Protein AF-S8F3B8-F1 (afdb_monomer)

pLDDT: mean 82.66, std 12.76, range [41.94, 96.19]

Radius of gyration: 14.58 Å; Cα contacts (8 Å, |Δi|>4): 56; chains: 1; bounding box: 28×37×41 Å

Foldseek 3Di:
DDDPVRVLVVLVVVLVVCVVVDDPLVSQLSVLVSQLVVLLPDPDDDPVSLVSNVVSVVSNVVRVVVCVVVVVDVDDVDPSNVVSVVVSVVVVVVPD

Secondary structure (DSSP, 8-state):
---HHHHHHHHHHHHHHTTTTS-HHHHHHHHHHHHHHHHTT-SS--HHHHHHHHHHHHHHHHHTHHHHHTTS-S----HHHHHHHHHHHHHHTTT-

Solvent-accessible surface area (backbone atoms only — not comparable to full-atom values): 5604 Å² total; per-residue (Å²): 133,87,51,76,66,58,54,48,54,51,52,54,53,55,54,60,71,39,65,91,74,56,55,71,46,51,51,42,19,54,49,21,48,51,52,27,60,54,53,75,66,50,95,72,79,54,74,66,55,47,53,51,36,51,52,17,48,52,46,17,68,78,21,42,61,52,41,41,76,69,66,74,42,95,76,81,90,48,68,72,59,56,55,46,57,54,45,52,53,54,49,67,76,60,75,122

Mean predicted aligned error: 6.67 Å

Sequence (96 aa):
QISGKERKEMACVLLACLVGKVSKETMLAFRSLLDFIYLAQYPTHDEDTLAYLDKALDTFHANKDVLIQLGIRSDFNIPKFHSLLHYTELVQSRGM

Structure (mmCIF, N/CA/C/O backbone):
data_AF-S8F3B8-F1
#
_entry.id   AF-S8F3B8-F1
#
loop_
_atom_site.group_PDB
_atom_site.id
_atom_site.type_symbol
_atom_site.label_atom_id
_atom_site.label_alt_id
_atom_site.label_comp_id
_atom_site.label_asym_id
_atom_site.label_entity_id
_atom_site.label_seq_id
_atom_site.pdbx_PDB_ins_code
_atom_site.Cartn_x
_atom_site.Cartn_y
_atom_site.Cartn_z
_atom_site.occupancy
_atom_site.B_iso_or_equiv
_atom_site.auth_seq_id
_atom_site.auth_comp_id
_atom_site.auth_asym_id
_atom_site.auth_atom_id
_atom_site.pdbx_PDB_model_num
ATOM 1 N N . GLN A 1 1 ? 10.910 22.085 -4.419 1.00 65.06 1 GLN A N 1
ATOM 2 C CA . GLN A 1 1 ? 9.993 21.014 -4.870 1.00 65.06 1 GLN A CA 1
ATOM 3 C C . GLN A 1 1 ? 10.452 19.722 -4.210 1.00 65.06 1 GLN A C 1
ATOM 5 O O . GLN A 1 1 ? 11.633 19.429 -4.305 1.00 65.06 1 GLN A O 1
ATOM 10 N N . ILE A 1 2 ? 9.579 19.014 -3.490 1.00 66.62 2 ILE A N 1
ATOM 11 C CA . ILE A 1 2 ? 9.945 17.787 -2.755 1.00 66.62 2 ILE A CA 1
ATOM 12 C C . ILE A 1 2 ? 10.040 16.617 -3.749 1.00 66.62 2 ILE A C 1
ATOM 14 O O . ILE A 1 2 ? 9.151 16.448 -4.591 1.00 66.62 2 ILE A O 1
ATOM 18 N N . SER A 1 3 ? 11.100 15.818 -3.675 1.00 80.62 3 SER A N 1
ATOM 19 C CA . SER A 1 3 ? 11.324 14.626 -4.501 1.00 80.62 3 SER A CA 1
ATOM 20 C C . SER A 1 3 ? 10.361 13.480 -4.151 1.00 80.62 3 SER A C 1
ATOM 22 O O . SER A 1 3 ? 9.731 13.456 -3.093 1.00 80.62 3 SER A O 1
ATOM 24 N N . GLY A 1 4 ? 10.230 12.490 -5.042 1.00 74.00 4 GLY A N 1
ATOM 25 C CA . GLY A 1 4 ? 9.428 11.288 -4.763 1.00 74.00 4 GLY A CA 1
ATOM 26 C C . GLY A 1 4 ? 9.937 10.493 -3.555 1.00 74.00 4 GLY A C 1
ATOM 27 O O . GLY A 1 4 ? 9.135 9.974 -2.780 1.00 74.00 4 GLY A O 1
ATOM 28 N N . LYS A 1 5 ? 11.260 10.470 -3.354 1.00 74.44 5 LYS A N 1
ATOM 29 C CA . LYS A 1 5 ? 11.907 9.811 -2.214 1.00 74.44 5 LYS A CA 1
ATOM 30 C C . LYS A 1 5 ? 11.564 10.496 -0.889 1.00 74.44 5 LYS A C 1
ATOM 32 O O . LYS A 1 5 ? 11.148 9.823 0.046 1.00 74.44 5 LYS A O 1
ATOM 37 N N . GLU A 1 6 ? 11.649 11.822 -0.832 1.00 80.94 6 GLU A N 1
ATOM 38 C CA . GLU A 1 6 ? 11.314 12.584 0.378 1.00 80.94 6 GLU A CA 1
ATOM 39 C C . GLU A 1 6 ? 9.828 12.440 0.748 1.00 80.94 6 GLU A C 1
ATOM 41 O O . GLU A 1 6 ? 9.501 12.240 1.915 1.00 80.94 6 GLU A O 1
ATOM 46 N N . ARG A 1 7 ? 8.912 12.429 -0.236 1.00 78.19 7 ARG A N 1
ATOM 47 C CA . ARG A 1 7 ? 7.483 12.162 0.029 1.00 78.19 7 ARG A CA 1
ATOM 48 C C . ARG A 1 7 ? 7.248 10.788 0.667 1.00 78.19 7 ARG A C 1
ATOM 50 O O . ARG A 1 7 ? 6.388 10.670 1.537 1.00 78.19 7 ARG A O 1
ATOM 57 N N . LYS A 1 8 ? 8.004 9.762 0.258 1.00 75.19 8 LYS A N 1
ATOM 58 C CA . LYS A 1 8 ? 7.938 8.418 0.855 1.00 75.19 8 LYS A CA 1
ATOM 59 C C . LYS A 1 8 ? 8.404 8.436 2.304 1.00 75.19 8 LYS A C 1
ATOM 61 O O . LYS A 1 8 ? 7.720 7.895 3.164 1.00 75.19 8 LYS A O 1
ATOM 66 N N . GLU A 1 9 ? 9.560 9.035 2.571 1.00 81.50 9 GLU A N 1
ATOM 67 C CA . GLU A 1 9 ? 10.115 9.098 3.926 1.00 81.50 9 GLU A CA 1
ATOM 68 C C . GLU A 1 9 ? 9.155 9.825 4.872 1.00 81.50 9 GLU A C 1
ATOM 70 O O . GLU A 1 9 ? 8.850 9.309 5.946 1.00 81.50 9 GLU A O 1
ATOM 75 N N . MET A 1 10 ? 8.561 10.935 4.423 1.00 84.50 10 MET A N 1
ATOM 76 C CA . MET A 1 10 ? 7.514 11.633 5.170 1.00 84.50 10 MET A CA 1
ATOM 77 C C . MET A 1 10 ? 6.295 10.740 5.437 1.00 84.50 10 MET A C 1
ATOM 79 O O . MET A 1 10 ? 5.835 10.662 6.574 1.00 84.50 10 MET A O 1
ATOM 83 N N . ALA A 1 11 ? 5.783 10.031 4.425 1.00 84.88 11 ALA A N 1
ATOM 84 C CA . ALA A 1 11 ? 4.638 9.136 4.593 1.00 84.88 11 ALA A CA 1
ATOM 85 C C . ALA A 1 11 ? 4.933 7.974 5.561 1.00 84.88 11 ALA A C 1
ATOM 87 O O . ALA A 1 11 ? 4.091 7.634 6.390 1.00 84.88 11 ALA A O 1
ATOM 88 N N . CYS A 1 12 ? 6.141 7.403 5.510 1.00 82.75 12 CYS A N 1
ATOM 89 C CA . CYS A 1 12 ? 6.585 6.367 6.443 1.00 82.75 12 CYS A CA 1
ATOM 90 C C . CYS A 1 12 ? 6.667 6.881 7.887 1.00 82.75 12 CYS A C 1
ATOM 92 O O . CYS A 1 12 ? 6.206 6.197 8.799 1.00 82.75 12 CYS A O 1
ATOM 94 N N . VAL A 1 13 ? 7.226 8.077 8.100 1.00 87.62 13 VAL A N 1
ATOM 95 C CA . VAL A 1 13 ? 7.312 8.695 9.434 1.00 87.62 13 VAL A CA 1
ATOM 96 C C . VAL A 1 13 ? 5.916 8.984 9.983 1.00 87.62 13 VAL A C 1
ATOM 98 O O . VAL A 1 13 ? 5.621 8.631 11.122 1.00 87.62 13 VAL A O 1
ATOM 101 N N . LEU A 1 14 ? 5.027 9.550 9.163 1.00 86.94 14 LEU A N 1
ATOM 102 C CA . LEU A 1 14 ? 3.648 9.833 9.565 1.00 86.94 14 LEU A CA 1
ATOM 103 C C . LEU A 1 14 ? 2.875 8.553 9.914 1.00 86.94 14 LEU A C 1
ATOM 105 O O . LEU A 1 14 ? 2.171 8.530 10.920 1.00 86.94 14 LEU A O 1
ATOM 109 N N . LEU A 1 15 ? 3.044 7.474 9.142 1.00 89.06 15 LEU A N 1
ATOM 110 C CA . LEU A 1 15 ? 2.477 6.162 9.475 1.00 89.06 15 LEU A CA 1
ATOM 111 C C . LEU A 1 15 ? 2.976 5.643 10.829 1.00 89.06 15 LEU A C 1
ATOM 113 O O . LEU A 1 15 ? 2.183 5.138 11.621 1.00 89.06 15 LEU A O 1
ATOM 117 N N . ALA A 1 16 ? 4.272 5.782 11.117 1.00 88.19 16 ALA A N 1
ATOM 118 C CA . ALA A 1 16 ? 4.842 5.346 12.390 1.00 88.19 16 ALA A CA 1
ATOM 119 C C . ALA A 1 16 ? 4.229 6.101 13.584 1.00 88.19 16 ALA A C 1
ATOM 121 O O . ALA A 1 16 ? 3.990 5.503 14.632 1.00 88.19 16 ALA A O 1
ATOM 122 N N . CYS A 1 17 ? 3.890 7.384 13.419 1.00 92.25 17 CYS A N 1
ATOM 123 C CA . CYS A 1 17 ? 3.199 8.168 14.448 1.00 92.25 17 CYS A CA 1
ATOM 124 C C . CYS A 1 17 ? 1.777 7.666 14.760 1.00 92.25 17 CYS A C 1
ATOM 126 O O . CYS A 1 17 ? 1.241 7.979 15.823 1.00 92.25 17 CYS A O 1
ATOM 128 N N . LEU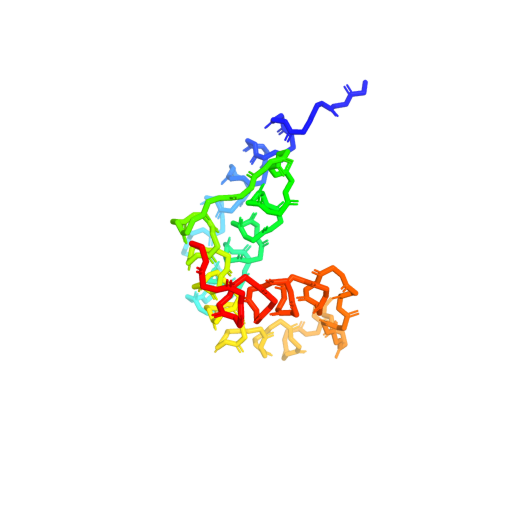 A 1 18 ? 1.158 6.897 13.859 1.00 90.19 18 LEU A N 1
ATOM 129 C CA . LEU A 1 18 ? -0.188 6.346 14.041 1.00 90.19 18 LEU A CA 1
ATOM 130 C C . LEU A 1 18 ? -0.191 4.994 14.777 1.00 90.19 18 LEU A C 1
ATOM 132 O O . LEU A 1 18 ? -1.260 4.480 15.120 1.00 90.19 18 LEU A O 1
ATOM 136 N N . VAL A 1 19 ? 0.979 4.405 15.047 1.00 90.31 19 VAL A N 1
ATOM 137 C CA . VAL A 1 19 ? 1.091 3.125 15.760 1.00 90.31 19 VAL A CA 1
ATOM 138 C C . VAL A 1 19 ? 0.475 3.243 17.158 1.00 90.31 19 VAL 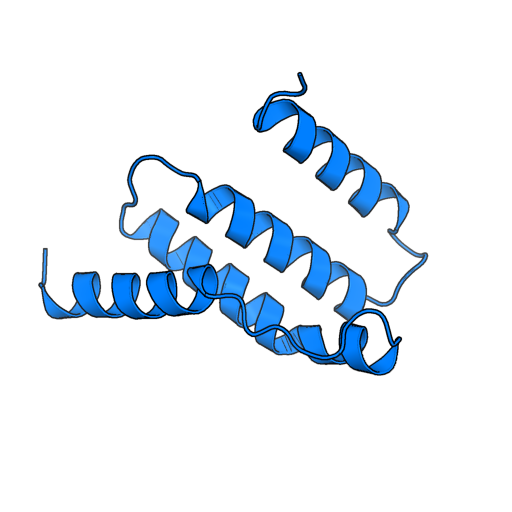A C 1
ATOM 140 O O . VAL A 1 19 ? 0.793 4.146 17.928 1.00 90.31 19 VAL A O 1
ATOM 143 N N . GLY A 1 20 ? -0.452 2.334 17.479 1.00 91.12 20 GLY A N 1
ATOM 144 C CA . GLY A 1 20 ? -1.197 2.343 18.744 1.00 91.12 20 GLY A CA 1
ATOM 145 C C . GLY A 1 20 ? -2.245 3.458 18.871 1.00 91.12 20 GLY A C 1
ATOM 146 O O . GLY A 1 20 ? -2.856 3.587 19.929 1.00 91.12 20 GLY A O 1
ATOM 147 N N . LYS A 1 21 ? -2.458 4.269 17.823 1.00 92.94 21 LYS A N 1
ATOM 148 C CA . LYS A 1 21 ? -3.471 5.341 17.782 1.00 92.94 21 LYS A CA 1
ATOM 149 C C . LYS A 1 21 ? -4.658 5.024 16.880 1.00 92.94 21 LYS A C 1
ATOM 151 O O . LYS A 1 21 ? -5.728 5.586 17.080 1.00 92.94 21 LYS A O 1
ATOM 156 N N . VAL A 1 22 ? -4.471 4.141 15.905 1.00 93.38 22 VAL A N 1
ATOM 157 C CA . VAL A 1 22 ? -5.520 3.694 14.982 1.00 93.38 22 VAL A CA 1
ATOM 158 C C . VAL A 1 22 ? -5.668 2.178 15.032 1.00 93.38 22 VAL A C 1
ATOM 160 O O . VAL A 1 22 ? -4.791 1.477 15.545 1.00 93.38 22 VAL A O 1
ATOM 163 N N . SER A 1 23 ? -6.777 1.669 14.492 1.00 95.00 23 SER A N 1
ATOM 164 C CA . SER A 1 23 ? -6.990 0.228 14.376 1.00 95.00 23 SER A CA 1
ATOM 165 C C . SER A 1 23 ? -5.937 -0.416 13.466 1.00 95.00 23 SER A C 1
ATOM 167 O O . SER A 1 23 ? -5.335 0.240 12.605 1.00 95.00 23 SER A O 1
ATOM 169 N N . LYS A 1 24 ? -5.726 -1.725 13.630 1.00 94.81 24 LYS A N 1
ATOM 170 C CA . LYS A 1 24 ? -4.801 -2.488 12.785 1.00 94.81 24 LYS A CA 1
ATOM 171 C C . LYS A 1 24 ? -5.215 -2.416 11.313 1.00 94.81 24 LYS A C 1
ATOM 173 O O . LYS A 1 24 ? -4.359 -2.260 10.452 1.00 94.81 24 LYS A O 1
ATOM 178 N N . GLU A 1 25 ? -6.510 -2.469 11.037 1.00 95.94 25 GLU A N 1
ATOM 179 C CA . GLU A 1 25 ? -7.097 -2.395 9.698 1.00 95.94 25 GLU A CA 1
ATOM 180 C C . GLU A 1 25 ? -6.806 -1.037 9.058 1.00 95.94 25 GLU A C 1
ATOM 182 O O . GLU A 1 25 ? -6.364 -0.968 7.915 1.00 95.94 25 GLU A O 1
ATOM 187 N N . THR A 1 26 ? -6.957 0.053 9.819 1.00 94.69 26 THR A N 1
ATOM 188 C CA . THR A 1 26 ? -6.648 1.409 9.338 1.00 94.69 26 THR A CA 1
ATOM 189 C C . THR A 1 26 ? -5.166 1.534 8.994 1.00 94.69 26 THR A C 1
ATOM 191 O O . THR A 1 26 ? -4.804 2.068 7.944 1.00 94.69 26 THR A O 1
ATOM 194 N N . MET A 1 27 ? -4.299 0.992 9.854 1.00 95.25 27 MET A N 1
ATOM 195 C CA . MET A 1 27 ? -2.859 0.955 9.610 1.00 95.25 27 MET A CA 1
ATOM 196 C C . MET A 1 27 ? -2.518 0.154 8.348 1.00 95.25 27 MET A C 1
ATOM 198 O O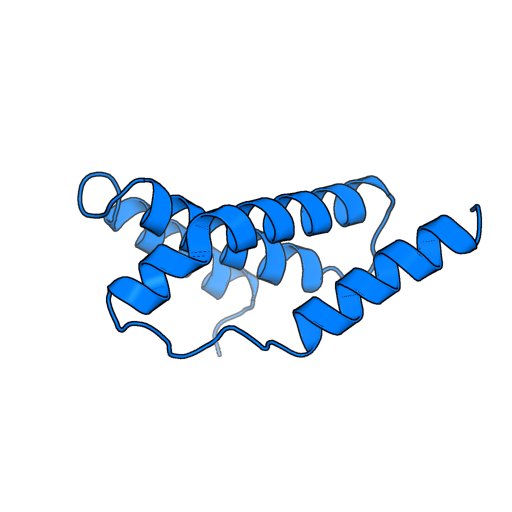 . MET A 1 27 ? -1.758 0.627 7.505 1.00 95.25 27 MET A O 1
ATOM 202 N N . LEU A 1 28 ? -3.097 -1.040 8.197 1.00 95.81 28 LEU A N 1
ATOM 203 C CA . LEU A 1 28 ? -2.880 -1.904 7.039 1.00 95.81 28 LEU A CA 1
ATOM 204 C C . LEU A 1 28 ? -3.383 -1.260 5.749 1.00 95.81 28 LEU A C 1
ATOM 206 O O . LEU A 1 28 ? -2.670 -1.311 4.749 1.00 95.81 28 LEU A O 1
ATOM 210 N N . ALA A 1 29 ? -4.546 -0.605 5.765 1.00 94.31 29 ALA A N 1
ATOM 211 C CA . ALA A 1 29 ? -5.091 0.090 4.603 1.00 94.31 29 ALA A CA 1
ATOM 212 C C . ALA A 1 29 ? -4.153 1.212 4.128 1.00 94.31 29 ALA A C 1
ATOM 214 O O . ALA A 1 29 ? -3.776 1.252 2.960 1.00 94.31 29 ALA A O 1
ATOM 215 N N . PHE A 1 30 ? -3.696 2.095 5.021 1.00 92.31 30 PHE A N 1
ATOM 216 C CA . PHE A 1 30 ? -2.772 3.156 4.609 1.00 92.31 30 PHE A CA 1
ATOM 217 C C . PHE A 1 30 ? -1.398 2.624 4.202 1.00 92.31 30 PHE A C 1
ATOM 219 O O . PHE A 1 30 ? -0.819 3.108 3.228 1.00 92.31 30 PHE A O 1
ATOM 226 N N . ARG A 1 31 ? -0.872 1.627 4.924 1.00 94.25 31 ARG A N 1
ATOM 227 C CA . ARG A 1 31 ? 0.433 1.040 4.617 1.00 94.25 31 ARG A CA 1
ATOM 228 C C . ARG A 1 31 ? 0.448 0.390 3.238 1.00 94.25 31 ARG A C 1
ATOM 230 O O . ARG A 1 31 ? 1.312 0.716 2.431 1.00 94.25 31 ARG A O 1
ATOM 237 N N . SER A 1 32 ? -0.525 -0.472 2.968 1.00 93.25 32 SER A N 1
ATOM 238 C CA . SER A 1 32 ? -0.645 -1.185 1.694 1.00 93.25 32 SER A CA 1
ATOM 239 C C . SER A 1 32 ? -0.897 -0.243 0.514 1.00 93.25 32 SER A C 1
ATOM 241 O O . SER A 1 32 ? -0.274 -0.399 -0.533 1.00 93.25 32 SER A O 1
ATOM 243 N N . LEU A 1 33 ? -1.706 0.806 0.700 1.00 89.38 33 LEU A N 1
ATOM 244 C CA . LEU A 1 33 ? -1.889 1.867 -0.293 1.00 89.38 33 LEU A CA 1
ATOM 245 C C . LEU A 1 33 ? -0.567 2.576 -0.632 1.00 89.38 33 LEU A C 1
ATOM 247 O O . LEU A 1 33 ? -0.280 2.830 -1.802 1.00 89.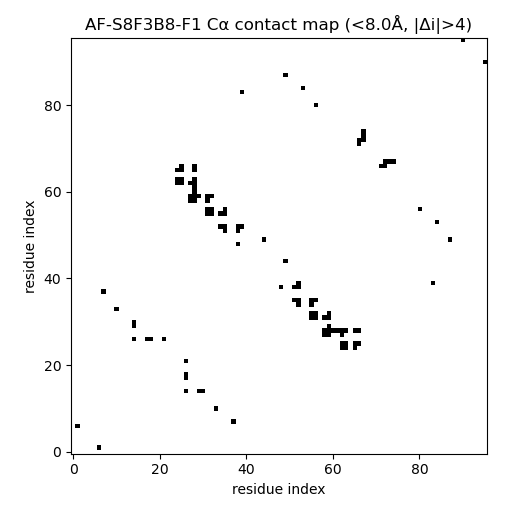38 33 LEU A O 1
ATOM 251 N N . LEU A 1 34 ? 0.244 2.901 0.377 1.00 89.38 34 LEU A N 1
ATOM 252 C CA . LEU A 1 34 ? 1.542 3.547 0.174 1.00 89.38 34 LEU A CA 1
ATOM 253 C C . LEU A 1 34 ? 2.563 2.612 -0.481 1.00 89.38 34 LEU A C 1
ATOM 255 O O . LEU A 1 34 ? 3.290 3.059 -1.370 1.00 89.38 34 LEU A O 1
ATOM 259 N N . ASP A 1 35 ? 2.591 1.336 -0.090 1.00 90.62 35 ASP A N 1
ATOM 260 C CA . ASP A 1 35 ? 3.435 0.319 -0.722 1.00 90.62 35 ASP A CA 1
ATOM 261 C C . ASP A 1 35 ? 3.065 0.164 -2.209 1.00 90.62 35 ASP A C 1
ATOM 263 O O . ASP A 1 35 ? 3.947 0.237 -3.065 1.00 90.62 35 ASP A O 1
ATOM 267 N N . PHE A 1 36 ? 1.768 0.091 -2.538 1.00 87.94 36 PHE A N 1
ATOM 268 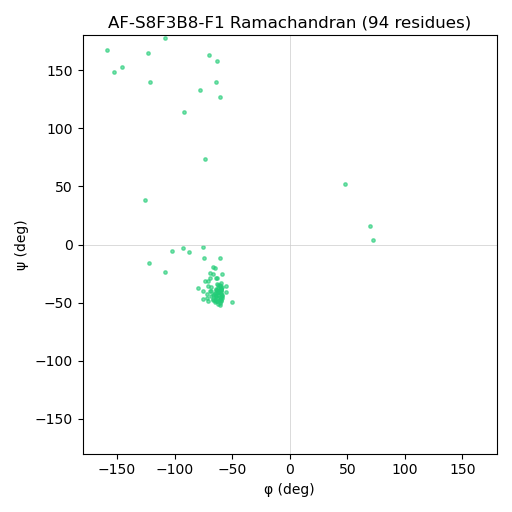C CA . PHE A 1 36 ? 1.292 0.043 -3.923 1.00 87.94 36 PHE A CA 1
ATOM 269 C C . PHE A 1 36 ? 1.707 1.285 -4.721 1.00 87.94 36 PHE A C 1
ATOM 271 O O . PHE A 1 36 ? 2.291 1.170 -5.796 1.00 87.94 36 PHE A O 1
ATOM 278 N N . ILE A 1 37 ? 1.432 2.491 -4.204 1.00 84.12 37 ILE A N 1
ATOM 279 C CA . ILE A 1 37 ? 1.778 3.750 -4.885 1.00 84.12 37 ILE A CA 1
ATOM 280 C C . ILE A 1 37 ? 3.283 3.831 -5.142 1.00 84.12 37 ILE A C 1
ATOM 282 O O . ILE A 1 37 ? 3.705 4.380 -6.161 1.00 84.12 37 ILE A O 1
ATOM 286 N N . TYR A 1 38 ? 4.097 3.331 -4.214 1.00 84.44 38 TYR A N 1
ATOM 287 C CA . TYR A 1 38 ? 5.544 3.337 -4.355 1.00 84.44 38 TYR A CA 1
ATOM 288 C C . TYR A 1 38 ? 6.023 2.350 -5.419 1.00 84.44 38 TYR A C 1
ATOM 290 O O . TYR A 1 38 ? 6.793 2.744 -6.293 1.00 84.44 38 TYR A O 1
ATOM 298 N N . LEU A 1 39 ? 5.540 1.108 -5.373 1.00 87.00 39 LEU A N 1
ATOM 299 C CA . LEU A 1 39 ? 5.869 0.093 -6.369 1.00 87.00 39 LEU A CA 1
ATOM 300 C C . LEU A 1 39 ? 5.447 0.553 -7.767 1.00 87.00 39 LEU A C 1
ATOM 302 O O . LEU A 1 39 ? 6.269 0.555 -8.670 1.00 87.00 39 LEU A O 1
ATOM 306 N N . ALA A 1 40 ? 4.232 1.082 -7.925 1.00 83.75 40 ALA A N 1
ATOM 307 C CA . ALA A 1 40 ? 3.685 1.570 -9.196 1.00 83.75 40 ALA A CA 1
ATOM 308 C C . ALA A 1 40 ? 4.474 2.728 -9.842 1.00 83.75 40 ALA A C 1
ATOM 310 O O . ALA A 1 40 ? 4.179 3.131 -10.967 1.00 83.75 40 ALA A O 1
ATOM 311 N N . GLN A 1 41 ? 5.414 3.340 -9.115 1.00 82.31 41 GLN A N 1
ATOM 312 C CA . GLN A 1 41 ? 6.300 4.385 -9.636 1.00 82.31 41 GLN A CA 1
ATOM 313 C C . GLN A 1 41 ? 7.622 3.833 -10.176 1.00 82.31 41 GLN A C 1
ATOM 315 O O . GLN A 1 41 ? 8.442 4.617 -10.659 1.00 82.31 41 GLN A O 1
ATOM 320 N N . TYR A 1 42 ? 7.867 2.526 -10.070 1.00 83.94 42 TYR A N 1
ATOM 321 C CA . TYR A 1 42 ? 9.075 1.928 -10.618 1.00 83.94 42 TYR A CA 1
ATOM 322 C C . TYR A 1 42 ? 9.071 2.082 -12.145 1.00 83.94 42 TYR A C 1
ATOM 324 O O . TYR A 1 42 ? 8.024 1.959 -12.779 1.00 83.94 42 TYR A O 1
ATOM 332 N N . PRO A 1 43 ? 10.228 2.392 -12.757 1.00 81.44 43 PRO A N 1
ATOM 333 C CA . PRO A 1 43 ? 10.299 2.605 -14.201 1.00 81.44 43 PRO A CA 1
ATOM 334 C C . PRO A 1 43 ? 10.021 1.322 -14.993 1.00 81.44 43 PRO A C 1
ATOM 336 O O . PRO A 1 43 ? 9.587 1.391 -16.139 1.00 81.44 43 PRO A O 1
ATOM 339 N N . THR A 1 44 ? 10.277 0.167 -14.384 1.00 81.88 44 THR A N 1
ATOM 340 C CA . THR A 1 44 ? 10.059 -1.164 -14.943 1.00 81.88 44 THR A CA 1
ATOM 341 C C . THR A 1 44 ? 9.638 -2.112 -13.830 1.00 81.88 44 THR A C 1
ATOM 343 O O . THR A 1 44 ? 10.032 -1.927 -12.676 1.00 8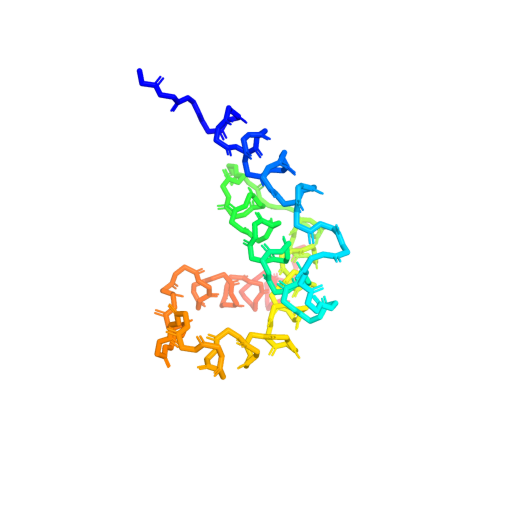1.88 44 THR A O 1
ATOM 346 N N . HIS A 1 45 ? 8.882 -3.138 -14.201 1.00 83.69 45 HIS A N 1
ATOM 347 C CA . HIS A 1 45 ? 8.433 -4.195 -13.308 1.00 83.69 45 HIS A CA 1
ATOM 348 C C . HIS A 1 45 ? 8.921 -5.555 -13.806 1.00 83.69 45 HIS A C 1
ATOM 350 O O . HIS A 1 45 ? 8.918 -5.813 -15.009 1.00 83.69 45 HIS A O 1
ATOM 356 N N . ASP A 1 46 ? 9.332 -6.387 -12.863 1.00 85.56 46 ASP A N 1
ATOM 357 C CA . ASP A 1 46 ? 9.597 -7.820 -12.987 1.00 85.56 46 ASP A CA 1
ATOM 358 C C . ASP A 1 46 ? 8.500 -8.621 -12.260 1.00 85.56 46 ASP A C 1
ATOM 360 O O . ASP A 1 46 ? 7.590 -8.044 -11.657 1.00 85.56 46 ASP A O 1
ATOM 364 N N . GLU A 1 47 ? 8.572 -9.951 -12.314 1.00 85.94 47 GLU A N 1
ATOM 365 C CA . GLU A 1 47 ? 7.596 -10.835 -11.661 1.00 85.94 47 GLU A CA 1
ATOM 366 C C . GLU A 1 47 ? 7.461 -10.555 -10.156 1.00 85.94 47 GLU A C 1
ATOM 368 O O . GLU A 1 47 ? 6.347 -10.498 -9.633 1.00 85.94 47 GLU A O 1
ATOM 373 N N . ASP A 1 48 ? 8.577 -10.305 -9.468 1.00 89.81 48 ASP A N 1
ATOM 374 C CA . ASP A 1 48 ? 8.592 -10.035 -8.030 1.00 89.81 48 ASP A CA 1
ATOM 375 C C . ASP A 1 48 ? 7.864 -8.728 -7.691 1.00 89.81 48 ASP A C 1
ATOM 377 O O . ASP A 1 48 ? 7.024 -8.676 -6.790 1.00 89.81 48 ASP A O 1
ATOM 381 N N . THR A 1 49 ? 8.162 -7.647 -8.413 1.00 88.94 49 THR A N 1
ATOM 382 C CA . THR A 1 49 ? 7.527 -6.344 -8.175 1.00 88.94 49 THR A CA 1
ATOM 383 C C . THR A 1 49 ? 6.056 -6.327 -8.573 1.00 88.94 49 THR A C 1
ATOM 385 O O . THR A 1 49 ? 5.284 -5.610 -7.930 1.00 88.94 49 THR A O 1
ATOM 388 N N . LEU A 1 50 ? 5.647 -7.134 -9.557 1.00 87.31 50 LEU A N 1
ATOM 389 C CA . LEU A 1 50 ? 4.234 -7.383 -9.857 1.00 87.31 50 LEU A CA 1
ATOM 390 C C . LEU A 1 50 ? 3.552 -8.143 -8.713 1.00 87.31 50 LEU A C 1
ATOM 392 O O . LEU A 1 50 ? 2.530 -7.684 -8.208 1.00 87.31 50 LEU A O 1
ATOM 396 N N . ALA A 1 51 ? 4.161 -9.216 -8.205 1.00 89.31 51 ALA A N 1
ATOM 397 C CA . ALA A 1 51 ? 3.624 -9.952 -7.061 1.00 89.31 51 ALA A CA 1
ATOM 398 C C . ALA A 1 51 ? 3.508 -9.070 -5.800 1.00 89.31 51 ALA A C 1
ATOM 400 O O . ALA A 1 51 ? 2.559 -9.193 -5.019 1.00 89.31 51 ALA A O 1
ATOM 401 N N . TYR A 1 52 ? 4.444 -8.138 -5.590 1.00 92.31 52 TYR A N 1
ATOM 402 C CA . TYR A 1 52 ? 4.345 -7.158 -4.506 1.00 92.31 52 TYR A CA 1
ATOM 403 C C . TYR A 1 52 ? 3.215 -6.146 -4.715 1.00 92.31 52 TYR A C 1
ATOM 405 O O . TYR A 1 52 ? 2.574 -5.763 -3.732 1.00 92.31 52 TYR A O 1
ATOM 413 N N . LEU A 1 53 ? 2.960 -5.718 -5.956 1.00 89.69 53 LEU A N 1
ATOM 414 C CA . LEU A 1 53 ? 1.825 -4.854 -6.285 1.00 89.69 53 LEU A CA 1
ATOM 415 C C . LEU A 1 53 ? 0.501 -5.554 -5.988 1.00 89.69 53 LEU A C 1
ATOM 417 O O . LEU A 1 53 ? -0.327 -4.973 -5.284 1.00 89.69 53 LEU A O 1
ATOM 421 N N . ASP A 1 54 ? 0.336 -6.794 -6.448 1.00 89.62 54 ASP A N 1
ATOM 422 C CA . ASP A 1 54 ? -0.876 -7.585 -6.215 1.00 89.62 54 ASP A CA 1
ATOM 423 C C . ASP A 1 54 ? -1.112 -7.774 -4.715 1.00 89.62 54 ASP A C 1
ATOM 425 O O . ASP A 1 54 ? -2.172 -7.439 -4.192 1.00 89.62 54 ASP A O 1
ATOM 429 N N . LYS A 1 55 ? -0.075 -8.177 -3.971 1.00 93.81 55 LYS A N 1
ATOM 430 C CA . LYS A 1 55 ? -0.162 -8.343 -2.515 1.00 93.81 55 LYS A CA 1
ATOM 431 C C . LYS A 1 55 ? -0.534 -7.048 -1.791 1.00 93.81 55 LYS A C 1
ATOM 433 O O . LYS A 1 55 ? -1.294 -7.076 -0.815 1.00 93.81 55 LYS A O 1
ATOM 438 N N . ALA A 1 56 ? 0.032 -5.916 -2.209 1.00 92.81 56 ALA A N 1
ATOM 439 C CA . ALA A 1 56 ? -0.311 -4.617 -1.643 1.00 92.81 56 ALA A CA 1
ATOM 440 C C . ALA A 1 56 ? -1.775 -4.269 -1.945 1.00 92.81 56 ALA A C 1
ATOM 442 O O . ALA A 1 56 ? -2.498 -3.820 -1.056 1.00 92.81 56 ALA A O 1
ATOM 443 N N . LEU A 1 57 ? -2.239 -4.538 -3.163 1.00 90.44 57 LEU A N 1
ATOM 444 C CA . LEU A 1 57 ? -3.610 -4.276 -3.574 1.00 90.44 57 LEU A CA 1
ATOM 445 C C . LEU A 1 57 ? -4.618 -5.169 -2.832 1.00 90.44 57 LEU A C 1
ATOM 447 O O . LEU A 1 57 ? -5.607 -4.656 -2.310 1.00 90.44 57 LEU A O 1
ATOM 451 N N . ASP A 1 58 ? -4.328 -6.459 -2.678 1.00 92.94 58 ASP A N 1
ATOM 452 C CA . ASP A 1 58 ? -5.134 -7.408 -1.900 1.00 92.94 58 ASP A CA 1
ATOM 453 C C . ASP A 1 58 ? -5.239 -6.986 -0.436 1.00 92.94 58 ASP A C 1
ATOM 455 O O . ASP A 1 58 ? -6.328 -6.927 0.143 1.00 92.94 58 ASP A O 1
ATOM 459 N N . THR A 1 59 ? -4.102 -6.621 0.165 1.00 95.88 59 THR A N 1
ATOM 460 C CA . THR A 1 59 ? -4.065 -6.130 1.547 1.00 95.88 59 THR A CA 1
ATOM 461 C C . THR A 1 59 ? -4.890 -4.854 1.684 1.00 95.88 59 THR A C 1
ATOM 463 O O . THR A 1 59 ? -5.625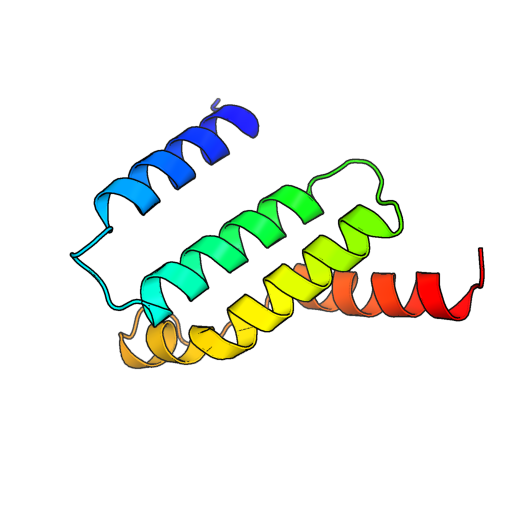 -4.695 2.661 1.00 95.88 59 THR A O 1
ATOM 466 N N . PHE A 1 60 ? -4.815 -3.953 0.705 1.00 93.31 60 PHE A N 1
ATOM 467 C CA . PHE A 1 60 ? -5.618 -2.740 0.700 1.00 93.31 60 PHE A CA 1
ATOM 468 C C . PHE A 1 60 ? -7.110 -3.059 0.594 1.00 93.31 60 PHE A C 1
ATOM 470 O O . PHE A 1 60 ? -7.898 -2.575 1.404 1.00 93.31 60 PHE A O 1
ATOM 477 N N . HIS A 1 61 ? -7.511 -3.910 -0.350 1.00 91.81 61 HIS A N 1
ATOM 478 C CA . HIS A 1 61 ? -8.906 -4.296 -0.544 1.00 91.81 61 HIS A CA 1
ATOM 479 C C . HIS A 1 61 ? -9.510 -4.985 0.676 1.00 91.81 61 HIS A C 1
ATOM 481 O O . HIS A 1 61 ? -10.650 -4.682 1.017 1.00 91.81 61 HIS A O 1
ATOM 487 N N . ALA A 1 62 ? -8.739 -5.821 1.370 1.00 95.69 62 ALA A N 1
ATOM 488 C CA . ALA A 1 62 ? -9.177 -6.479 2.595 1.00 95.69 62 ALA A CA 1
ATOM 489 C C . ALA A 1 62 ? -9.413 -5.509 3.770 1.00 95.69 62 ALA A C 1
ATOM 491 O O . ALA A 1 62 ? -10.089 -5.876 4.727 1.00 95.69 62 ALA A O 1
ATOM 492 N N . ASN A 1 63 ? -8.855 -4.291 3.728 1.00 96.19 63 ASN A N 1
ATOM 493 C CA . ASN A 1 63 ? -8.884 -3.355 4.859 1.00 96.19 63 ASN A CA 1
ATOM 494 C C . ASN A 1 63 ? -9.534 -1.994 4.546 1.00 96.19 63 ASN A C 1
ATOM 496 O O . ASN A 1 63 ? -9.867 -1.265 5.476 1.00 96.19 63 ASN A O 1
ATOM 500 N N . LYS A 1 64 ? -9.730 -1.620 3.273 1.00 93.06 64 LYS A N 1
ATOM 501 C CA . LYS A 1 64 ? -10.173 -0.270 2.859 1.00 93.06 64 LYS A CA 1
ATOM 502 C C . LYS A 1 64 ? -11.522 0.158 3.440 1.00 93.06 64 LYS A C 1
ATOM 504 O O . LYS A 1 64 ? -11.754 1.356 3.588 1.00 93.06 64 LYS A O 1
ATOM 509 N N . ASP A 1 65 ? -12.390 -0.788 3.785 1.00 94.75 65 ASP A N 1
ATOM 510 C CA . ASP A 1 65 ? -13.736 -0.495 4.284 1.00 94.75 65 ASP A CA 1
ATOM 511 C C . ASP A 1 65 ? -13.700 0.276 5.606 1.00 94.75 65 ASP A C 1
ATOM 513 O O . ASP A 1 65 ? -14.563 1.121 5.843 1.00 94.75 65 ASP A O 1
ATOM 517 N N . VAL A 1 66 ? -12.649 0.098 6.417 1.00 95.38 66 VAL A N 1
ATOM 518 C CA . VAL A 1 66 ? -12.445 0.894 7.638 1.00 95.38 66 VAL A CA 1
ATOM 519 C C . VAL A 1 66 ? -12.330 2.389 7.326 1.00 95.38 66 VAL A C 1
ATOM 521 O O . VAL A 1 66 ? -12.804 3.227 8.086 1.00 95.38 66 VAL A O 1
ATOM 524 N N . LEU A 1 67 ? -11.758 2.749 6.174 1.00 92.50 67 LEU A N 1
ATOM 525 C CA . LEU A 1 67 ? -11.609 4.143 5.762 1.00 92.50 67 LEU A CA 1
ATOM 526 C C . LEU A 1 67 ? -12.952 4.744 5.328 1.00 92.50 67 LEU A C 1
ATOM 528 O O . LEU A 1 67 ? -13.177 5.936 5.531 1.00 92.50 67 LEU A O 1
ATOM 532 N N . ILE A 1 68 ? -13.849 3.926 4.770 1.00 93.50 68 ILE A N 1
ATOM 533 C CA . ILE A 1 68 ? -15.220 4.334 4.433 1.00 93.50 68 ILE A CA 1
ATOM 534 C C . ILE A 1 68 ? -16.034 4.511 5.717 1.00 93.50 68 ILE A C 1
ATOM 536 O O . ILE A 1 68 ? -16.689 5.534 5.895 1.00 93.50 68 ILE A O 1
ATOM 540 N N . GLN A 1 69 ? -15.940 3.555 6.645 1.00 93.94 69 GLN A N 1
ATOM 541 C CA . GLN A 1 69 ? -16.625 3.602 7.942 1.00 93.94 69 GLN A CA 1
ATOM 542 C C . GLN A 1 69 ? -16.210 4.817 8.779 1.00 93.94 69 GLN A C 1
ATOM 544 O O . GLN A 1 69 ? -17.049 5.442 9.421 1.00 93.94 69 GLN A O 1
ATOM 549 N N . LEU A 1 70 ? -14.926 5.182 8.739 1.00 93.50 70 LEU A N 1
ATOM 550 C CA . LEU A 1 70 ? -14.400 6.384 9.388 1.00 93.50 70 LEU A CA 1
ATOM 551 C C . LEU A 1 70 ? -14.755 7.685 8.644 1.00 93.50 70 LEU A C 1
ATOM 553 O O . LEU A 1 70 ? -14.382 8.764 9.101 1.00 93.50 70 LEU A O 1
ATOM 557 N N . GLY A 1 71 ? -15.435 7.609 7.495 1.00 92.38 71 GLY A N 1
ATOM 558 C CA . GLY A 1 71 ? -15.808 8.771 6.685 1.00 92.38 71 GLY A CA 1
ATOM 559 C C . GLY A 1 71 ? -14.624 9.464 6.006 1.00 92.38 71 GLY A C 1
ATOM 560 O O . GLY A 1 71 ? -14.754 10.600 5.559 1.00 92.38 71 GLY A O 1
ATOM 561 N N . ILE A 1 72 ? -13.464 8.804 5.920 1.00 90.00 72 ILE A N 1
ATOM 562 C CA . ILE A 1 72 ? -12.243 9.371 5.325 1.00 90.00 72 ILE A CA 1
ATOM 563 C C . ILE A 1 72 ? -12.398 9.497 3.805 1.00 90.00 72 ILE A C 1
ATOM 565 O O . ILE A 1 72 ? -11.878 10.438 3.203 1.00 90.00 72 ILE A O 1
ATOM 569 N N . ARG A 1 73 ? -13.096 8.549 3.165 1.00 86.69 73 ARG A N 1
ATOM 570 C CA . ARG A 1 73 ? -13.339 8.560 1.718 1.00 86.69 73 ARG A CA 1
ATOM 571 C C . ARG A 1 73 ? -14.627 7.823 1.350 1.00 86.69 73 ARG A C 1
ATOM 573 O O . ARG A 1 73 ? -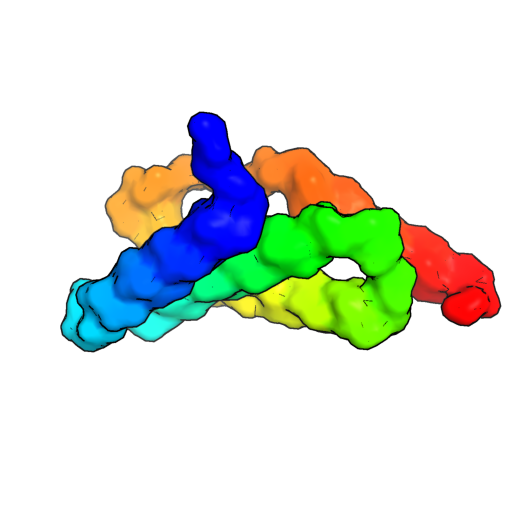14.973 6.842 1.997 1.00 86.69 73 ARG A O 1
ATOM 580 N N . SER A 1 74 ? -15.296 8.271 0.287 1.00 85.50 74 SER A N 1
ATOM 581 C CA . SER A 1 74 ? -16.512 7.645 -0.255 1.00 85.50 74 SER A CA 1
ATOM 582 C C . SER A 1 74 ? -16.238 6.357 -1.033 1.00 85.50 74 SER A C 1
ATOM 584 O O . SER A 1 74 ? -16.993 5.397 -0.927 1.00 85.50 74 SER A O 1
ATOM 586 N N . ASP A 1 75 ? -15.166 6.337 -1.824 1.00 82.31 75 ASP A N 1
ATOM 587 C CA . ASP A 1 75 ? -14.798 5.225 -2.696 1.00 82.31 75 ASP A CA 1
ATOM 588 C C . ASP A 1 75 ? -13.306 5.263 -3.059 1.00 82.31 75 ASP A C 1
ATOM 590 O O . ASP A 1 75 ? -12.606 6.257 -2.849 1.00 82.31 75 ASP A O 1
ATOM 594 N N . PHE A 1 76 ? -12.817 4.162 -3.629 1.00 78.81 76 PHE A N 1
ATOM 595 C CA . PHE A 1 76 ? -11.416 3.988 -4.016 1.00 78.81 76 PHE A CA 1
ATOM 596 C C . PHE A 1 76 ? -11.268 3.601 -5.493 1.00 78.81 76 PHE A C 1
ATOM 598 O O . PHE A 1 76 ? -10.400 2.800 -5.835 1.00 78.81 76 PHE A O 1
ATOM 605 N N . ASN A 1 77 ? -12.089 4.180 -6.377 1.00 73.69 77 ASN A N 1
ATOM 606 C CA . ASN A 1 77 ? -11.987 3.981 -7.826 1.00 73.69 77 ASN A CA 1
ATOM 607 C C . ASN A 1 77 ? -10.773 4.733 -8.394 1.00 73.69 77 ASN A C 1
ATOM 609 O O . ASN A 1 77 ? -10.894 5.793 -9.005 1.00 73.69 77 ASN A O 1
ATOM 613 N N . ILE A 1 78 ? -9.570 4.223 -8.133 1.00 71.44 78 ILE A N 1
ATOM 614 C CA . ILE A 1 78 ? -8.315 4.841 -8.564 1.00 71.44 78 ILE A CA 1
ATOM 615 C C . ILE A 1 78 ? -7.936 4.246 -9.929 1.00 71.44 78 ILE A C 1
ATOM 617 O O . ILE A 1 78 ? -7.580 3.070 -9.982 1.00 71.44 78 ILE A O 1
ATOM 621 N N . PRO A 1 79 ? -7.931 5.023 -11.033 1.00 64.94 79 PRO A N 1
ATOM 622 C CA . PRO A 1 79 ? -7.683 4.483 -12.375 1.00 64.94 79 PRO A CA 1
ATOM 623 C C . PRO A 1 79 ? -6.365 3.710 -12.495 1.00 64.94 79 PRO A C 1
ATOM 625 O O . PRO A 1 79 ? -6.312 2.670 -13.138 1.00 64.94 79 PRO A O 1
ATOM 628 N N . LYS A 1 80 ? -5.315 4.161 -11.793 1.00 65.25 80 LYS A N 1
ATOM 629 C CA . LYS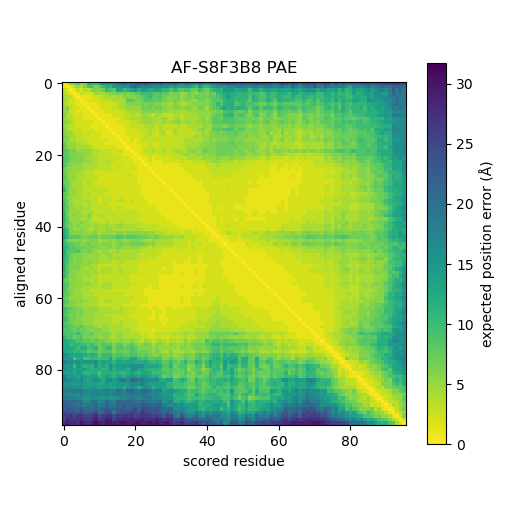 A 1 80 ? -4.013 3.476 -11.758 1.00 65.25 80 LYS A CA 1
ATOM 630 C C . LYS A 1 80 ? -4.058 2.085 -11.117 1.00 65.25 80 LYS A C 1
ATOM 632 O O . LYS A 1 80 ? -3.251 1.246 -11.491 1.00 65.25 80 LYS A O 1
ATOM 637 N N . PHE A 1 81 ? -4.970 1.839 -10.175 1.00 69.12 81 PHE A N 1
ATOM 638 C CA . PHE A 1 81 ? -5.143 0.509 -9.574 1.00 69.12 81 PHE A CA 1
ATOM 639 C C . PHE A 1 81 ? -5.698 -0.455 -10.611 1.00 69.12 81 PHE A C 1
ATOM 641 O O . PHE A 1 81 ? -5.194 -1.558 -10.785 1.00 69.12 81 PHE A O 1
ATOM 648 N N . HIS A 1 82 ? -6.696 0.021 -11.352 1.00 67.75 82 HIS A N 1
ATOM 649 C CA . HIS A 1 82 ? -7.347 -0.745 -12.398 1.00 67.75 82 HIS A CA 1
ATOM 650 C C . HIS A 1 82 ? -6.394 -1.045 -13.562 1.00 67.75 82 HIS A C 1
ATOM 652 O O . HIS A 1 82 ? -6.324 -2.174 -14.031 1.00 67.75 82 HIS A O 1
ATOM 658 N N . SER A 1 83 ? -5.590 -0.063 -13.984 1.00 68.06 83 SER A N 1
ATOM 659 C CA . SER A 1 83 ? -4.598 -0.264 -15.046 1.00 68.06 83 SER A CA 1
ATOM 660 C C . SER A 1 83 ? -3.514 -1.285 -14.684 1.00 68.06 83 SER A C 1
ATOM 662 O O . SER A 1 83 ? -3.045 -1.981 -15.577 1.00 68.06 83 SER A O 1
ATOM 664 N N . LEU A 1 84 ? -3.109 -1.375 -13.412 1.00 64.31 84 LEU A N 1
ATOM 665 C CA . LEU A 1 84 ? -2.072 -2.317 -12.971 1.00 64.31 84 LEU A CA 1
ATOM 666 C C . LEU A 1 84 ? -2.602 -3.740 -12.789 1.00 64.31 84 LEU A C 1
ATOM 668 O O . LEU A 1 84 ? -1.917 -4.662 -13.206 1.00 64.31 84 LEU A O 1
ATOM 672 N N . LEU A 1 85 ? -3.833 -3.905 -12.291 1.00 65.19 85 LEU A N 1
ATOM 673 C CA . LEU A 1 85 ? -4.548 -5.192 -12.300 1.00 65.19 85 LEU A CA 1
ATOM 674 C C . LEU A 1 85 ? -4.535 -5.817 -13.701 1.00 65.19 85 LEU A C 1
ATOM 676 O O . LEU A 1 85 ? -4.104 -6.951 -13.891 1.00 65.19 85 LEU A O 1
ATOM 680 N N . HIS A 1 86 ? -4.902 -5.021 -14.706 1.00 67.50 86 HIS A N 1
ATOM 681 C CA . HIS A 1 86 ? -4.865 -5.463 -16.096 1.00 67.50 86 HIS A CA 1
ATOM 682 C C . HIS A 1 86 ? -3.444 -5.650 -16.639 1.00 67.50 86 HIS A C 1
ATOM 684 O O . HIS A 1 86 ? -3.243 -6.425 -17.568 1.00 67.50 86 HIS A O 1
ATOM 690 N N . TYR A 1 87 ? -2.437 -4.973 -16.084 1.00 63.69 87 TYR A N 1
ATOM 691 C CA . TYR A 1 87 ? -1.045 -5.162 -16.487 1.00 63.69 87 TYR A CA 1
ATOM 692 C C . TYR A 1 87 ? -0.493 -6.509 -16.003 1.00 63.69 87 TYR A C 1
ATOM 694 O O . TYR A 1 87 ? 0.135 -7.212 -16.793 1.00 63.69 87 TYR A O 1
ATOM 702 N N . THR A 1 88 ? -0.778 -6.912 -14.760 1.00 61.56 88 THR A N 1
ATOM 703 C CA . THR A 1 88 ? -0.422 -8.245 -14.247 1.00 61.56 88 THR A CA 1
ATOM 704 C C . THR A 1 88 ? -1.078 -9.346 -15.089 1.00 61.56 88 THR A C 1
ATOM 706 O O . THR A 1 88 ? -0.404 -10.280 -15.524 1.00 61.56 88 THR A O 1
ATOM 709 N N . GLU A 1 89 ? -2.367 -9.191 -15.416 1.00 64.69 89 GLU A N 1
ATOM 710 C CA . GLU A 1 89 ? -3.104 -10.100 -16.311 1.00 64.69 89 GLU A CA 1
ATOM 711 C C . GLU A 1 89 ? -2.466 -10.177 -17.715 1.00 64.69 89 GLU A C 1
ATOM 713 O O . GLU A 1 89 ? -2.370 -11.250 -18.320 1.00 64.69 89 GLU A O 1
ATOM 718 N N . LEU A 1 90 ? -1.983 -9.049 -18.245 1.00 59.88 90 LEU A N 1
ATOM 719 C CA . LEU A 1 90 ? -1.300 -8.980 -19.541 1.00 59.88 90 LEU A CA 1
ATOM 720 C C . LEU A 1 90 ? 0.101 -9.612 -19.527 1.00 59.88 90 LEU A C 1
ATOM 722 O O . LEU A 1 90 ? 0.520 -10.144 -20.554 1.00 59.88 90 LEU A O 1
ATOM 726 N N . VAL A 1 91 ? 0.821 -9.575 -18.401 1.00 59.16 91 VAL A N 1
ATOM 727 C CA . VAL A 1 91 ? 2.125 -10.245 -18.243 1.00 59.16 91 VAL A CA 1
ATOM 728 C C . VAL A 1 91 ? 1.932 -11.756 -18.086 1.00 59.16 91 VAL A C 1
ATOM 730 O O . VAL A 1 91 ? 2.540 -12.524 -18.830 1.00 59.16 91 VAL A O 1
ATOM 733 N N . GLN A 1 92 ? 1.000 -12.196 -17.233 1.00 56.97 92 GLN A N 1
ATOM 734 C CA . GLN A 1 92 ? 0.684 -13.621 -17.055 1.00 56.97 92 GLN A CA 1
ATOM 735 C C . GLN A 1 92 ? 0.137 -14.280 -18.329 1.00 56.97 92 GLN A C 1
ATOM 737 O O . GLN A 1 92 ? 0.482 -15.420 -18.632 1.00 56.97 92 GLN A O 1
ATOM 742 N N . SER A 1 93 ? -0.681 -13.572 -19.115 1.00 53.00 93 SER A N 1
ATOM 743 C CA . SER A 1 93 ? -1.217 -14.102 -20.381 1.00 53.00 93 SER A CA 1
ATOM 744 C C . SER A 1 93 ? -0.201 -14.146 -21.528 1.00 53.00 93 SER A C 1
ATOM 746 O O . SER A 1 93 ? -0.475 -14.779 -22.550 1.00 53.00 93 SER A O 1
ATOM 748 N N . ARG A 1 94 ? 0.967 -13.502 -21.385 1.00 46.47 94 ARG A N 1
ATOM 749 C CA . ARG A 1 94 ? 2.012 -13.457 -22.422 1.00 46.47 94 ARG A CA 1
ATOM 750 C C . ARG A 1 94 ? 3.192 -14.398 -22.196 1.00 46.47 94 ARG A C 1
ATOM 752 O O . ARG A 1 94 ? 3.992 -14.510 -23.119 1.00 46.47 94 ARG A O 1
ATOM 759 N N . GLY A 1 95 ? 3.267 -15.103 -21.065 1.00 50.91 95 GLY A N 1
ATOM 760 C CA . GLY A 1 95 ? 4.222 -16.199 -20.851 1.00 50.91 95 GLY A CA 1
ATOM 761 C C . GLY A 1 95 ? 5.664 -15.864 -21.253 1.00 50.91 95 GLY A C 1
ATOM 762 O O . GLY A 1 95 ? 6.253 -16.596 -22.049 1.00 50.91 95 GLY A O 1
ATOM 763 N N . MET A 1 96 ? 6.193 -14.747 -20.750 1.00 41.94 96 MET A N 1
ATOM 764 C CA . MET A 1 96 ? 7.635 -14.492 -20.698 1.00 41.94 96 MET A CA 1
ATOM 765 C C . MET A 1 96 ? 8.088 -14.583 -19.257 1.00 41.94 96 MET A C 1
ATOM 767 O O . MET A 1 96 ? 7.411 -13.922 -18.441 1.00 41.94 96 MET A O 1
#

Organism: Fomitopsis schrenkii (NCBI:txid2126942)

Nearest PDB structures (foldseek):
  3lg7-assembly1_B  TM=3.338E-01  e=3.900E+00  synthetic construct
  8w07-assembly1_B  TM=3.792E-01  e=6.573E+00  Homo sapiens
  7nna-assembly1_A  TM=2.626E-01  e=4.380E+00  Klebsiella pneumoniae